Protein AF-A0A537J6W3-F1 (afdb_monomer)

Structure (mmCIF, N/CA/C/O backbone):
data_AF-A0A537J6W3-F1
#
_entry.id   AF-A0A537J6W3-F1
#
loop_
_atom_site.group_PDB
_atom_site.id
_atom_site.type_symbol
_atom_site.label_atom_id
_atom_site.label_alt_id
_atom_site.label_comp_id
_atom_site.label_asym_id
_atom_site.label_entity_id
_atom_site.label_seq_id
_atom_site.pdbx_PDB_ins_code
_atom_site.Cartn_x
_atom_site.Cartn_y
_atom_site.Cartn_z
_atom_site.occupancy
_atom_site.B_iso_or_equiv
_atom_site.auth_seq_id
_atom_site.auth_comp_id
_atom_site.auth_asym_id
_atom_site.auth_atom_id
_atom_site.pdbx_PDB_model_num
ATOM 1 N N . ASP A 1 1 ? 13.010 -3.505 5.911 1.00 65.06 1 ASP A N 1
ATOM 2 C CA . ASP A 1 1 ? 12.721 -4.935 6.140 1.00 65.06 1 ASP A CA 1
ATOM 3 C C . ASP A 1 1 ? 12.134 -5.655 4.922 1.00 65.06 1 ASP A C 1
ATOM 5 O O . ASP A 1 1 ? 12.571 -6.756 4.628 1.00 65.06 1 ASP A O 1
ATOM 9 N N . VAL A 1 2 ? 11.247 -5.018 4.146 1.00 77.19 2 VAL A N 1
ATOM 10 C CA . VAL A 1 2 ? 10.581 -5.589 2.946 1.00 77.19 2 VAL A CA 1
ATOM 11 C C . VAL A 1 2 ? 11.501 -6.385 2.008 1.00 77.19 2 VAL A C 1
ATOM 13 O O . VAL A 1 2 ? 11.225 -7.540 1.711 1.00 77.19 2 VAL A O 1
ATOM 16 N N . TYR A 1 3 ? 12.645 -5.823 1.600 1.00 70.88 3 TYR A N 1
ATOM 17 C CA . TYR A 1 3 ? 13.590 -6.529 0.719 1.00 70.88 3 TYR A CA 1
ATOM 18 C C . TYR A 1 3 ? 14.095 -7.855 1.308 1.00 70.88 3 TYR A C 1
ATOM 20 O O . TYR A 1 3 ? 14.338 -8.810 0.582 1.00 70.88 3 TYR A O 1
ATOM 28 N N . ARG A 1 4 ? 14.292 -7.922 2.630 1.00 74.62 4 ARG A N 1
ATOM 29 C CA . ARG A 1 4 ? 14.790 -9.127 3.303 1.00 74.62 4 ARG A CA 1
ATOM 30 C C . ARG A 1 4 ? 13.716 -10.211 3.347 1.00 74.62 4 ARG A C 1
ATOM 32 O O . ARG A 1 4 ? 14.052 -11.365 3.112 1.00 74.62 4 ARG A O 1
ATOM 39 N N . LEU A 1 5 ? 12.466 -9.828 3.613 1.00 77.06 5 LEU A N 1
ATOM 40 C CA . LEU A 1 5 ? 11.324 -10.743 3.664 1.00 77.06 5 LEU A CA 1
ATOM 41 C C . LEU A 1 5 ? 11.001 -11.328 2.279 1.00 77.06 5 LEU A C 1
ATOM 43 O O . LEU A 1 5 ? 10.749 -12.521 2.161 1.00 77.06 5 LEU A O 1
ATOM 47 N N . HIS A 1 6 ? 11.106 -10.508 1.230 1.00 82.75 6 HIS A N 1
ATOM 48 C CA . HIS A 1 6 ? 10.770 -10.883 -0.150 1.00 82.75 6 HIS A CA 1
ATOM 49 C C . HIS A 1 6 ? 11.991 -11.173 -1.030 1.00 82.75 6 HIS A C 1
ATOM 51 O O . HIS A 1 6 ? 11.895 -11.161 -2.256 1.00 82.75 6 HIS A O 1
ATOM 57 N N . ARG A 1 7 ? 13.160 -11.428 -0.431 1.00 81.50 7 ARG A N 1
ATOM 58 C CA . ARG A 1 7 ? 14.406 -11.611 -1.189 1.00 81.50 7 ARG A CA 1
ATOM 59 C C . ARG A 1 7 ? 14.291 -12.734 -2.222 1.00 81.50 7 ARG A C 1
ATOM 61 O O . ARG A 1 7 ? 14.742 -12.548 -3.341 1.00 81.50 7 ARG A O 1
ATOM 68 N N . GLY A 1 8 ? 13.669 -13.858 -1.858 1.00 83.75 8 GLY A N 1
ATOM 69 C CA . GLY A 1 8 ? 13.479 -14.991 -2.770 1.00 83.75 8 GLY A CA 1
ATOM 70 C C . GLY A 1 8 ? 12.701 -14.605 -4.030 1.00 83.75 8 GLY A C 1
ATOM 71 O O . GLY A 1 8 ? 13.186 -14.820 -5.132 1.00 83.75 8 GLY A O 1
ATOM 72 N N . GLU A 1 9 ? 11.555 -13.940 -3.862 1.00 86.12 9 GLU A N 1
ATOM 73 C CA . GLU A 1 9 ? 10.729 -13.443 -4.974 1.00 86.12 9 GLU A CA 1
ATOM 74 C C . GLU A 1 9 ? 11.482 -12.416 -5.836 1.00 86.12 9 GLU A C 1
ATOM 76 O O . GLU A 1 9 ? 11.414 -12.443 -7.062 1.00 86.12 9 GLU 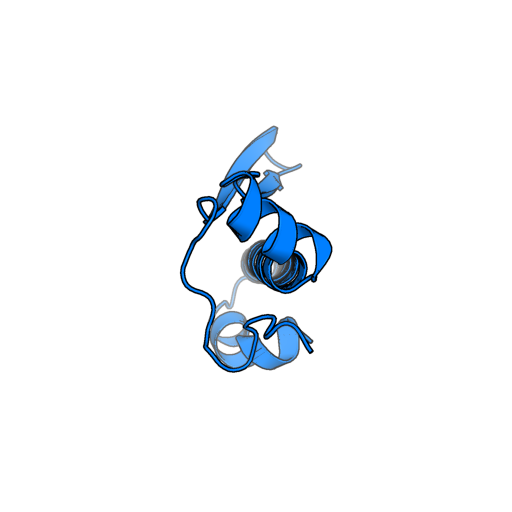A O 1
ATOM 81 N N . LEU A 1 10 ? 12.232 -11.508 -5.208 1.00 86.94 10 LEU A N 1
ATOM 82 C CA . LEU A 1 10 ? 12.967 -10.462 -5.919 1.00 86.94 10 LEU A CA 1
ATOM 83 C C . LEU A 1 10 ? 14.187 -11.004 -6.672 1.00 86.94 10 LEU A C 1
ATOM 85 O O . LEU A 1 10 ? 14.507 -10.493 -7.744 1.00 86.94 10 LEU A O 1
ATOM 89 N N . ASP A 1 11 ? 14.868 -12.016 -6.137 1.00 86.75 11 ASP A N 1
ATOM 90 C CA . ASP A 1 11 ? 16.056 -12.612 -6.753 1.00 86.75 11 ASP A CA 1
ATOM 91 C C . ASP A 1 11 ? 15.704 -13.485 -7.974 1.00 86.75 11 ASP A C 1
ATOM 93 O O . ASP A 1 11 ? 16.538 -13.660 -8.866 1.00 86.75 11 ASP A O 1
ATOM 97 N N . GLU A 1 12 ? 14.461 -13.969 -8.078 1.00 90.62 12 GLU A N 1
ATOM 98 C CA . GLU A 1 12 ? 13.945 -14.631 -9.285 1.00 90.62 12 GLU A CA 1
ATOM 99 C C . GLU A 1 12 ? 13.780 -13.655 -10.467 1.00 90.62 12 GLU A C 1
ATOM 101 O O . GLU A 1 12 ? 13.868 -14.055 -11.636 1.00 90.62 12 GLU A O 1
ATOM 106 N N . ILE A 1 13 ? 13.619 -12.355 -10.189 1.00 90.62 13 ILE A N 1
ATOM 107 C CA . ILE A 1 13 ? 13.491 -11.310 -11.208 1.00 90.62 13 ILE A CA 1
ATOM 108 C C . ILE A 1 13 ? 14.884 -10.876 -11.679 1.00 90.62 13 ILE A C 1
ATOM 110 O O . ILE A 1 13 ? 15.562 -10.048 -11.069 1.00 90.62 13 ILE A O 1
ATOM 114 N N . LYS A 1 14 ? 15.304 -11.421 -12.826 1.00 89.25 14 LYS A N 1
ATOM 115 C CA . LYS A 1 14 ? 16.616 -11.132 -13.438 1.00 89.25 14 LYS A CA 1
ATOM 116 C C . LYS A 1 14 ? 16.738 -9.709 -13.989 1.00 89.25 14 LYS A C 1
ATOM 118 O O . LYS A 1 14 ? 17.846 -9.183 -14.071 1.00 89.25 14 LYS A O 1
ATOM 123 N N . ASP A 1 15 ? 15.621 -9.106 -14.392 1.00 92.81 15 ASP A N 1
ATOM 124 C CA . ASP A 1 15 ? 15.599 -7.747 -14.930 1.00 92.81 15 ASP A CA 1
ATOM 125 C C . ASP A 1 15 ? 15.596 -6.713 -13.797 1.00 92.81 15 ASP A C 1
ATOM 127 O O . ASP A 1 15 ? 14.658 -6.623 -13.004 1.00 92.81 15 ASP A O 1
ATOM 131 N N . HIS A 1 16 ? 16.660 -5.916 -13.710 1.00 87.75 16 HIS A N 1
ATOM 132 C CA . HIS A 1 16 ? 16.866 -5.011 -12.584 1.00 87.75 16 HIS A CA 1
ATOM 133 C C . HIS A 1 16 ? 15.775 -3.926 -12.468 1.00 87.75 16 HIS A C 1
ATOM 135 O O . HIS A 1 16 ? 15.264 -3.737 -11.363 1.00 87.75 16 HIS A O 1
ATOM 141 N N . PRO A 1 17 ? 15.378 -3.221 -13.548 1.00 88.69 17 PRO A N 1
ATOM 142 C CA . PRO A 1 17 ? 14.213 -2.341 -13.539 1.00 88.69 17 PRO A CA 1
ATOM 143 C C . PRO A 1 17 ? 12.941 -2.996 -12.994 1.00 88.69 17 PRO A C 1
ATOM 145 O O . PRO A 1 17 ? 12.311 -2.424 -12.110 1.00 88.69 17 PRO A O 1
ATOM 148 N N . GLN A 1 18 ? 12.588 -4.198 -13.461 1.00 89.12 18 GLN A N 1
ATOM 149 C CA . GLN A 1 18 ? 11.397 -4.908 -12.978 1.00 89.12 18 GLN A CA 1
ATOM 150 C C . GLN A 1 18 ? 11.506 -5.289 -11.504 1.00 89.12 18 GLN A C 1
ATOM 152 O O . GLN A 1 18 ? 10.531 -5.173 -10.766 1.00 89.12 18 GLN A O 1
ATOM 157 N N . ARG A 1 19 ? 12.693 -5.694 -11.048 1.00 91.88 19 ARG A N 1
ATOM 158 C CA . ARG A 1 19 ? 12.934 -6.008 -9.637 1.00 91.88 19 ARG A CA 1
ATOM 159 C C . ARG A 1 19 ? 12.764 -4.777 -8.746 1.00 91.88 19 ARG A C 1
ATOM 161 O O . ARG A 1 19 ? 12.184 -4.877 -7.669 1.00 91.88 19 ARG A O 1
ATOM 168 N N . SER A 1 20 ? 13.248 -3.616 -9.189 1.00 89.56 20 SER A N 1
ATOM 169 C CA . SER A 1 20 ? 13.041 -2.348 -8.483 1.00 89.56 20 SER A CA 1
ATOM 170 C C . SER A 1 20 ? 11.567 -1.951 -8.450 1.00 89.56 20 SER A C 1
ATOM 172 O O . SER A 1 20 ? 11.071 -1.607 -7.380 1.00 89.56 20 SER A O 1
ATOM 174 N N . ASP A 1 21 ? 10.864 -2.053 -9.580 1.00 91.06 21 ASP A N 1
ATOM 175 C CA . ASP A 1 21 ? 9.431 -1.754 -9.657 1.00 91.06 21 ASP A CA 1
ATOM 176 C C . ASP A 1 21 ? 8.648 -2.683 -8.702 1.00 91.06 21 ASP A C 1
ATOM 178 O O . ASP A 1 21 ? 7.854 -2.210 -7.890 1.00 91.06 21 ASP A O 1
ATOM 182 N N . ARG A 1 22 ? 8.963 -3.987 -8.681 1.00 91.44 22 ARG A N 1
ATOM 183 C CA . ARG A 1 22 ? 8.341 -4.960 -7.769 1.00 91.44 22 ARG A CA 1
ATOM 184 C C . ARG A 1 22 ? 8.625 -4.674 -6.296 1.00 91.44 22 ARG A C 1
ATOM 186 O O . ARG A 1 22 ? 7.725 -4.776 -5.467 1.00 91.44 22 ARG A O 1
ATOM 193 N N . LEU A 1 23 ? 9.855 -4.287 -5.957 1.00 92.69 23 LEU A N 1
ATOM 194 C CA . LEU A 1 23 ? 10.208 -3.907 -4.589 1.00 92.69 23 LEU A CA 1
ATOM 195 C C . LEU A 1 23 ? 9.376 -2.712 -4.101 1.00 92.69 23 LEU A C 1
ATOM 197 O O . LEU A 1 23 ? 8.982 -2.6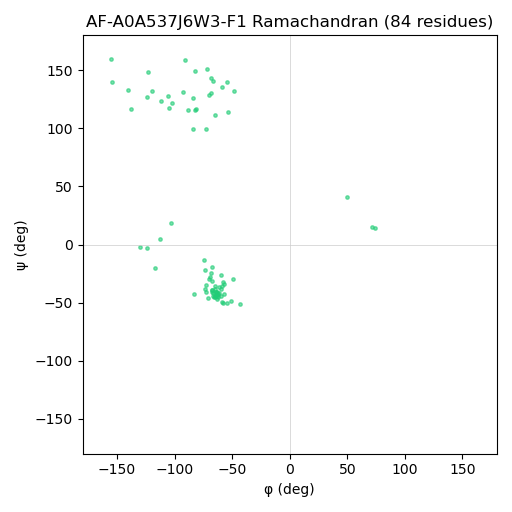90 -2.937 1.00 92.69 23 LEU A O 1
ATOM 201 N N . VAL A 1 24 ? 9.101 -1.738 -4.973 1.00 92.44 24 VAL A N 1
ATOM 202 C CA . VAL A 1 24 ? 8.242 -0.592 -4.641 1.00 92.44 24 VAL A CA 1
ATOM 203 C C . VAL A 1 24 ? 6.810 -1.051 -4.369 1.00 92.44 24 VAL A C 1
ATOM 205 O O . VAL A 1 24 ? 6.233 -0.642 -3.365 1.00 92.44 24 VAL A O 1
ATOM 208 N N . GLU A 1 25 ? 6.255 -1.939 -5.198 1.00 92.94 25 GLU A N 1
ATOM 209 C CA . GLU A 1 25 ? 4.909 -2.491 -4.978 1.00 92.94 25 GLU A CA 1
ATOM 210 C C . GLU A 1 25 ? 4.796 -3.204 -3.625 1.00 92.94 25 GLU A C 1
ATOM 212 O O . GLU A 1 25 ? 3.896 -2.901 -2.841 1.00 92.94 25 GLU A O 1
ATOM 217 N N . LEU A 1 26 ? 5.747 -4.092 -3.323 1.00 92.44 26 LEU A N 1
ATOM 218 C CA . LEU A 1 26 ? 5.808 -4.812 -2.048 1.00 92.44 26 LEU A CA 1
ATOM 219 C C . LEU A 1 26 ? 5.966 -3.851 -0.866 1.00 92.44 26 LEU A C 1
ATOM 221 O O . LEU A 1 26 ? 5.397 -4.054 0.203 1.00 92.44 26 LEU A O 1
ATOM 225 N N . ASN A 1 27 ? 6.728 -2.774 -1.051 1.00 92.25 27 ASN A N 1
ATOM 226 C CA . ASN A 1 27 ? 6.913 -1.782 -0.008 1.00 92.25 27 ASN A CA 1
ATOM 227 C C . ASN A 1 27 ? 5.629 -1.004 0.294 1.00 92.25 27 ASN A C 1
ATOM 229 O O . ASN A 1 27 ? 5.354 -0.748 1.464 1.00 92.25 27 ASN A O 1
ATOM 233 N N . VAL A 1 28 ? 4.838 -0.665 -0.725 1.00 94.56 28 VAL A N 1
ATOM 234 C CA . VAL A 1 28 ? 3.532 -0.021 -0.533 1.00 94.56 28 VAL A CA 1
ATOM 235 C C . VAL A 1 28 ? 2.551 -0.975 0.146 1.00 94.56 28 VAL A C 1
ATOM 237 O O . VAL A 1 28 ? 1.894 -0.569 1.101 1.00 94.56 28 VAL A O 1
ATOM 240 N N . GLN A 1 29 ? 2.494 -2.242 -0.275 1.00 92.00 29 GLN A N 1
ATOM 241 C CA . GLN A 1 29 ? 1.664 -3.267 0.373 1.00 92.00 29 GLN A CA 1
ATOM 242 C C . GLN A 1 29 ? 1.971 -3.381 1.873 1.00 92.00 29 GLN A C 1
ATOM 244 O O . GLN A 1 29 ? 1.073 -3.264 2.706 1.00 92.00 29 GLN A O 1
ATOM 249 N N . GLU A 1 30 ? 3.251 -3.517 2.224 1.00 91.69 30 GLU A N 1
ATOM 250 C CA . GLU A 1 30 ? 3.679 -3.647 3.618 1.00 91.69 30 GLU A CA 1
ATOM 251 C C . GLU A 1 30 ? 3.389 -2.376 4.435 1.00 91.69 30 GLU A C 1
ATOM 253 O O . GLU A 1 30 ? 3.025 -2.450 5.607 1.00 91.69 30 GLU A O 1
ATOM 258 N N . GLN A 1 31 ? 3.519 -1.189 3.837 1.00 91.62 31 GLN A N 1
ATOM 259 C CA . GLN A 1 31 ? 3.176 0.063 4.516 1.00 91.62 31 GLN A CA 1
ATOM 260 C C . GLN A 1 31 ? 1.678 0.176 4.798 1.00 91.62 31 GLN A C 1
ATOM 262 O O . GLN A 1 31 ? 1.306 0.568 5.903 1.00 91.62 31 GLN A O 1
ATOM 267 N N . VAL A 1 32 ? 0.821 -0.206 3.846 1.00 93.38 32 VAL A N 1
ATOM 268 C CA . VAL A 1 32 ? -0.630 -0.216 4.070 1.00 93.38 32 VAL A CA 1
ATOM 269 C C . VAL A 1 32 ? -1.002 -1.223 5.157 1.00 93.38 32 VAL A C 1
ATOM 271 O O . VAL A 1 32 ? -1.791 -0.905 6.044 1.00 93.38 32 VAL A O 1
ATOM 274 N N . PHE A 1 33 ? -0.379 -2.402 5.157 1.00 90.62 33 PHE A N 1
ATOM 275 C CA . PHE A 1 33 ? -0.596 -3.393 6.206 1.00 90.62 33 PHE A CA 1
ATOM 276 C C . PHE A 1 33 ? -0.154 -2.886 7.584 1.00 90.62 33 PHE A C 1
ATOM 278 O O . PHE A 1 33 ? -0.867 -3.050 8.569 1.00 90.62 33 PHE A O 1
ATOM 285 N N . ASN A 1 34 ? 0.993 -2.212 7.676 1.00 90.75 34 ASN A N 1
ATOM 286 C CA . ASN A 1 34 ? 1.443 -1.629 8.939 1.00 90.75 34 ASN A CA 1
ATOM 287 C C . ASN A 1 34 ? 0.557 -0.468 9.406 1.00 90.75 34 ASN A C 1
ATOM 289 O O . ASN A 1 34 ? 0.364 -0.316 10.610 1.00 90.75 34 ASN A O 1
ATOM 293 N N . LEU A 1 35 ? -0.034 0.298 8.484 1.00 91.69 35 LEU A N 1
ATOM 294 C CA . LEU A 1 35 ? -1.038 1.307 8.816 1.00 91.69 35 LEU A CA 1
ATOM 295 C C . LEU A 1 35 ? -2.303 0.664 9.406 1.00 91.69 35 LEU A C 1
ATOM 297 O O . LEU A 1 35 ? -2.790 1.130 10.435 1.00 91.69 35 LEU A O 1
ATOM 301 N N . ALA A 1 36 ? -2.774 -0.443 8.824 1.00 91.44 36 ALA A N 1
ATOM 302 C CA . ALA A 1 36 ? -3.922 -1.201 9.329 1.00 91.44 36 ALA A CA 1
ATOM 303 C C . ALA A 1 36 ? -3.735 -1.692 10.774 1.00 91.44 36 ALA A C 1
ATOM 305 O O . ALA A 1 36 ? -4.688 -1.736 11.541 1.00 91.44 36 ALA A O 1
ATOM 306 N N . LYS A 1 37 ? -2.496 -2.008 11.173 1.00 89.00 37 LYS A N 1
ATOM 307 C CA . LYS A 1 37 ? -2.167 -2.445 12.541 1.00 89.00 37 LYS A CA 1
ATOM 308 C C . LYS A 1 37 ? -2.173 -1.317 13.570 1.00 89.00 37 LYS A C 1
ATOM 310 O O . LYS A 1 37 ? -2.104 -1.597 14.764 1.00 89.00 37 LYS A O 1
ATOM 315 N N . THR A 1 38 ? -2.203 -0.054 13.156 1.00 91.56 38 THR A N 1
ATOM 316 C CA . THR A 1 38 ? -2.189 1.060 14.112 1.00 91.56 38 THR A CA 1
ATOM 317 C C . THR A 1 38 ? -3.490 1.107 14.908 1.00 91.56 38 THR A C 1
ATOM 319 O O . THR A 1 38 ? -4.564 0.867 14.359 1.00 91.56 38 THR A O 1
ATOM 322 N N . SER A 1 39 ? -3.409 1.462 16.193 1.00 89.94 39 SER A N 1
ATOM 323 C CA . SER A 1 39 ? -4.593 1.563 17.055 1.00 89.94 39 SER A CA 1
ATOM 324 C C . SER A 1 39 ? -5.633 2.537 16.503 1.00 89.94 39 SER A C 1
ATOM 326 O O . SER A 1 39 ? -6.815 2.262 16.606 1.00 89.94 39 SER A O 1
ATOM 328 N N . ILE A 1 40 ? -5.203 3.621 15.847 1.00 91.25 40 ILE A N 1
ATOM 329 C CA . ILE A 1 40 ? -6.093 4.622 15.240 1.00 91.25 40 ILE A CA 1
ATOM 330 C C . ILE A 1 40 ? -6.968 4.003 14.139 1.00 91.25 40 ILE A C 1
ATOM 332 O O . ILE A 1 40 ? -8.165 4.274 14.076 1.00 91.25 40 ILE A O 1
ATOM 336 N N . ILE A 1 41 ? -6.387 3.184 13.255 1.00 92.75 41 ILE A N 1
ATOM 337 C CA . ILE A 1 41 ? -7.166 2.521 12.201 1.00 92.75 41 ILE A CA 1
ATOM 338 C C . ILE A 1 41 ? -8.063 1.447 12.807 1.00 92.75 41 ILE A C 1
ATOM 340 O O . ILE A 1 41 ? -9.250 1.408 12.492 1.00 92.75 41 ILE A O 1
ATOM 344 N N . GLN A 1 42 ? -7.524 0.622 13.707 1.00 90.12 42 GLN A N 1
ATOM 345 C CA . GLN A 1 42 ? -8.294 -0.456 14.324 1.00 90.12 42 GLN A CA 1
ATOM 346 C C . GLN A 1 42 ? -9.479 0.067 15.147 1.00 90.12 42 GLN A C 1
ATOM 348 O O . GLN A 1 42 ? -10.578 -0.461 15.001 1.00 90.12 42 GLN A O 1
ATOM 353 N N . SER A 1 43 ? -9.301 1.137 15.930 1.00 90.38 43 SER A N 1
ATOM 354 C CA . SER A 1 43 ? -10.388 1.756 16.698 1.00 90.38 43 SER A CA 1
ATOM 355 C C . SER A 1 43 ? -11.473 2.313 15.776 1.00 90.38 43 SER A C 1
ATOM 357 O O . SER A 1 43 ? -12.657 2.061 15.968 1.00 90.38 43 SER A O 1
ATOM 359 N N . THR A 1 44 ? -11.081 3.004 14.702 1.00 90.06 44 THR A N 1
ATOM 360 C CA . THR A 1 44 ? -12.047 3.594 13.760 1.00 90.06 44 THR A CA 1
ATOM 361 C C . THR A 1 44 ? -12.777 2.518 12.942 1.00 90.06 44 THR A C 1
ATOM 363 O O . THR A 1 44 ? -13.942 2.689 12.585 1.00 90.06 44 THR A O 1
ATOM 366 N N . TRP A 1 45 ? -12.146 1.370 12.681 1.00 92.31 45 TRP A N 1
ATOM 367 C CA . TRP A 1 45 ? -12.830 0.218 12.088 1.00 92.31 45 TRP A CA 1
ATOM 368 C C . TRP A 1 45 ? -13.865 -0.403 13.016 1.00 92.31 45 TRP A C 1
ATOM 370 O O . TRP A 1 45 ? -14.941 -0.749 12.534 1.00 92.31 45 TRP A O 1
ATOM 380 N N . GLN A 1 46 ? -1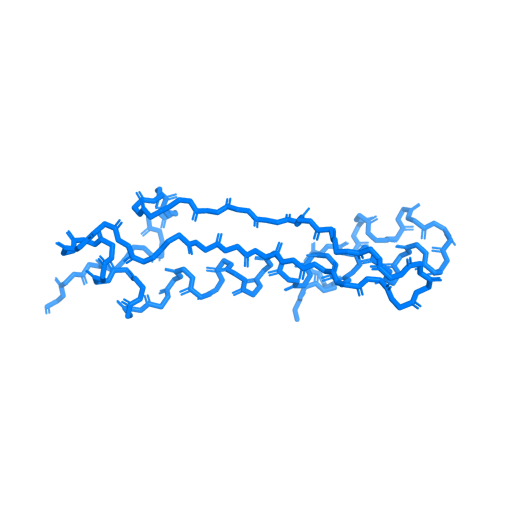3.567 -0.516 14.311 1.00 87.38 46 GLN A N 1
ATOM 381 C CA . GLN A 1 46 ? -14.518 -1.028 15.299 1.00 87.38 46 GLN A CA 1
ATOM 382 C C . GLN A 1 46 ? -15.720 -0.086 15.467 1.00 87.38 46 GLN A C 1
ATOM 384 O O . GLN A 1 46 ? -16.863 -0.545 15.440 1.00 87.38 46 GLN A O 1
ATOM 389 N N . ASP A 1 47 ? -15.472 1.222 15.568 1.00 88.81 47 ASP A N 1
ATOM 390 C CA . ASP A 1 47 ? -16.514 2.210 15.867 1.00 88.81 47 ASP A CA 1
ATOM 391 C C . ASP A 1 47 ? -17.308 2.650 14.630 1.00 88.81 47 ASP A C 1
ATOM 393 O O . ASP A 1 47 ? -18.531 2.792 14.668 1.00 88.81 47 ASP A O 1
ATOM 397 N N . GLU A 1 48 ? -16.620 2.889 13.513 1.00 90.19 48 GLU A N 1
ATOM 398 C CA . GLU A 1 48 ? -17.178 3.608 12.365 1.00 90.19 48 GLU A CA 1
ATOM 399 C C . GLU A 1 48 ? -17.114 2.819 11.050 1.00 90.19 48 GLU A C 1
ATOM 401 O O . GLU A 1 48 ? -17.600 3.313 10.031 1.00 90.19 48 GLU A O 1
ATOM 406 N N . HIS A 1 49 ? -16.529 1.612 11.046 1.00 88.94 49 HIS A N 1
ATOM 407 C CA . HIS A 1 49 ? -16.332 0.790 9.842 1.00 88.94 49 HIS A CA 1
ATOM 408 C C . HIS A 1 49 ? -15.685 1.581 8.687 1.00 88.94 49 HIS A C 1
ATOM 410 O O . HIS A 1 49 ? -16.075 1.460 7.526 1.00 88.94 49 HIS A O 1
ATOM 416 N N . ARG A 1 50 ? -14.695 2.427 9.006 1.00 90.44 50 ARG A N 1
ATOM 417 C CA . ARG A 1 50 ? -13.920 3.235 8.045 1.00 90.44 50 ARG A CA 1
ATOM 418 C C . ARG A 1 50 ? -12.542 3.585 8.627 1.00 90.44 50 ARG A C 1
ATOM 420 O O . ARG A 1 50 ? -12.403 3.563 9.845 1.00 90.44 50 ARG A O 1
ATOM 427 N N . PRO A 1 51 ? -11.525 3.939 7.824 1.00 92.69 51 PRO A N 1
ATOM 428 C CA . PRO A 1 51 ? -11.519 4.067 6.365 1.00 92.69 51 PRO A C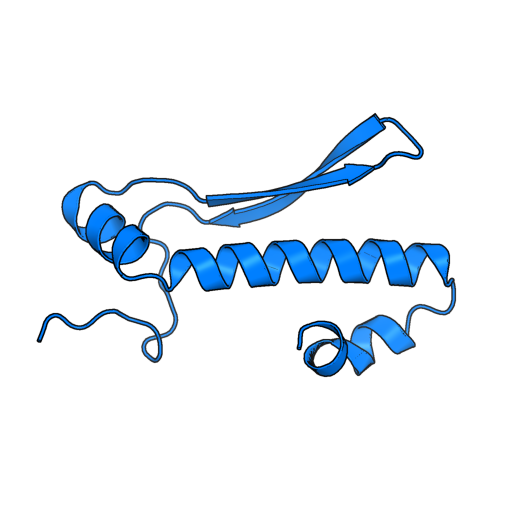A 1
ATOM 429 C C . PRO A 1 51 ? -11.108 2.779 5.641 1.00 92.69 51 PRO A C 1
ATOM 431 O O . PRO A 1 51 ? -10.387 1.954 6.196 1.00 92.69 51 PRO A O 1
ATOM 434 N N . ASP A 1 52 ? -11.48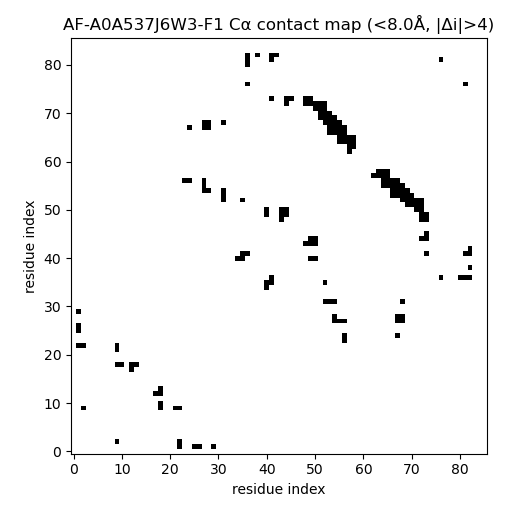9 2.655 4.372 1.00 94.38 52 ASP A N 1
ATOM 435 C CA . ASP A 1 52 ? -10.834 1.710 3.465 1.00 94.38 52 ASP A CA 1
ATOM 436 C C . ASP A 1 52 ? -9.391 2.156 3.211 1.00 94.38 52 ASP A C 1
ATOM 438 O O . ASP A 1 52 ? -9.096 3.348 3.068 1.00 94.38 52 ASP A O 1
ATOM 442 N N . LEU A 1 53 ? -8.477 1.193 3.145 1.00 94.19 53 LEU A N 1
ATOM 443 C CA . LEU A 1 53 ? -7.074 1.445 2.868 1.00 94.19 53 LEU A CA 1
ATOM 444 C C . LEU A 1 53 ? -6.729 1.024 1.444 1.00 94.19 53 LEU A C 1
ATOM 446 O O . LEU A 1 53 ? -6.940 -0.119 1.039 1.00 94.19 53 LEU A O 1
ATOM 450 N N . HIS A 1 54 ? -6.121 1.947 0.704 1.00 95.00 54 HIS A N 1
ATOM 451 C CA . HIS A 1 54 ? -5.700 1.732 -0.674 1.00 95.00 54 HIS A CA 1
ATOM 452 C C . HIS A 1 54 ? -4.206 2.024 -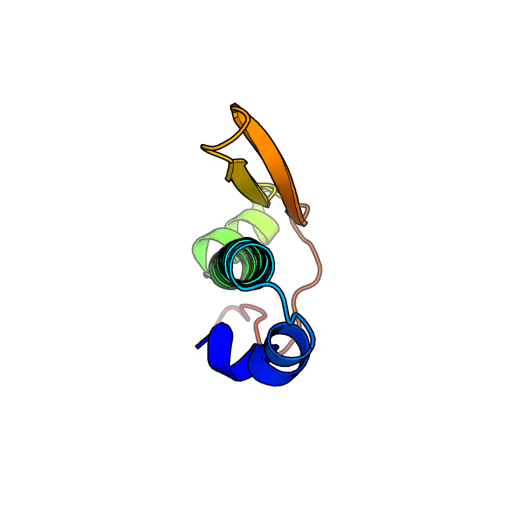0.819 1.00 95.00 54 HIS A C 1
ATOM 454 O O . HIS A 1 54 ? -3.721 3.096 -0.460 1.00 95.00 54 HIS A O 1
ATOM 460 N N . GLY A 1 55 ? -3.472 1.059 -1.364 1.00 95.69 55 GLY A N 1
ATOM 461 C CA . GLY A 1 55 ? -2.070 1.183 -1.733 1.00 95.69 55 GLY A CA 1
ATOM 462 C C . GLY A 1 55 ? -1.936 1.312 -3.238 1.00 95.69 55 GLY A C 1
ATOM 463 O O . GLY A 1 55 ? -2.282 0.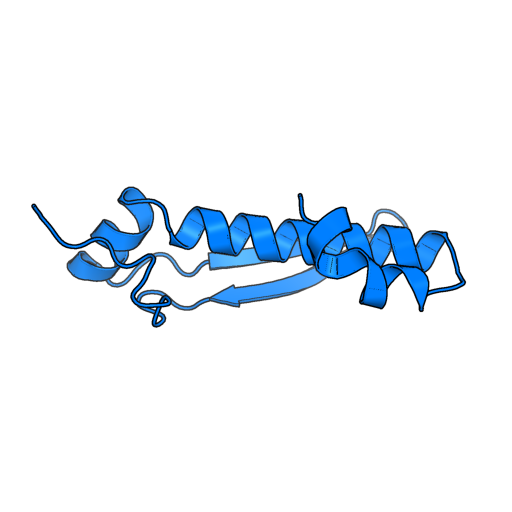383 -3.972 1.00 95.69 55 GLY A O 1
ATOM 464 N N . TRP A 1 56 ? -1.405 2.441 -3.703 1.00 96.06 56 TRP A N 1
ATOM 465 C CA . TRP A 1 56 ? -1.197 2.726 -5.121 1.00 96.06 56 TRP A CA 1
ATOM 466 C C . TRP A 1 56 ? 0.269 3.040 -5.414 1.00 96.06 56 TRP A C 1
ATOM 468 O O . TRP A 1 56 ? 0.973 3.627 -4.594 1.00 96.06 56 TRP A O 1
ATOM 478 N N . VAL A 1 57 ? 0.715 2.685 -6.616 1.00 94.69 57 VAL A N 1
ATOM 479 C CA . VAL A 1 57 ? 2.039 3.033 -7.139 1.00 94.69 57 VAL A CA 1
ATOM 480 C C . VAL A 1 57 ? 1.868 3.866 -8.398 1.00 94.69 57 VAL A C 1
ATOM 482 O O . VAL A 1 57 ? 1.117 3.501 -9.299 1.00 94.69 57 VAL A O 1
ATOM 485 N N . TYR A 1 58 ? 2.587 4.981 -8.476 1.00 93.56 58 TYR A N 1
ATOM 486 C CA . TYR A 1 58 ? 2.611 5.835 -9.655 1.00 93.56 58 TYR A CA 1
ATOM 487 C C . TYR A 1 58 ? 3.887 5.602 -10.460 1.00 93.56 58 TYR A C 1
ATOM 489 O O . TYR A 1 58 ? 4.997 5.774 -9.954 1.00 93.56 58 TYR A O 1
ATOM 497 N N . SER A 1 59 ? 3.737 5.224 -11.727 1.00 92.31 59 SER A N 1
ATOM 498 C CA . SER A 1 59 ? 4.869 5.012 -12.624 1.00 92.31 59 SER A CA 1
ATOM 499 C C . SER A 1 59 ? 5.252 6.307 -13.336 1.00 92.31 59 SER A C 1
ATOM 501 O O . SE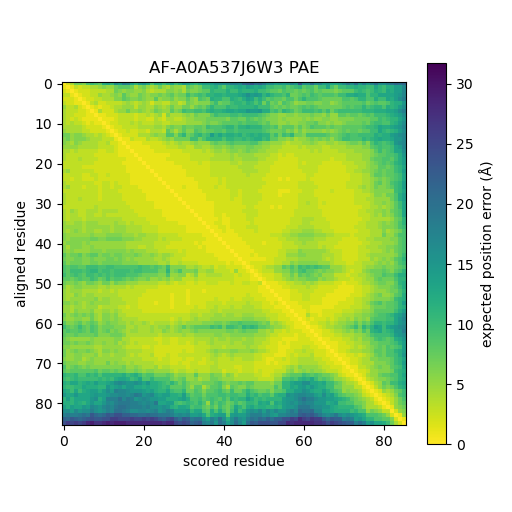R A 1 59 ? 4.524 6.812 -14.189 1.00 92.31 59 SER A O 1
ATOM 503 N N . LEU A 1 60 ? 6.458 6.808 -13.059 1.00 89.81 60 LEU A N 1
ATOM 504 C CA . LEU A 1 60 ? 7.015 7.986 -13.738 1.00 89.81 60 LEU A CA 1
ATOM 505 C C . LEU A 1 60 ? 7.320 7.741 -15.225 1.00 89.81 60 LEU A C 1
ATOM 507 O O . LEU A 1 60 ? 7.454 8.693 -15.986 1.00 89.81 60 LEU A O 1
ATOM 511 N N . LYS A 1 61 ? 7.437 6.474 -15.648 1.00 89.88 61 LYS A N 1
ATOM 512 C CA . LYS A 1 61 ? 7.783 6.101 -17.030 1.00 89.88 61 LYS A CA 1
ATOM 513 C C . LYS A 1 61 ? 6.617 6.320 -17.994 1.00 89.88 61 LYS A C 1
ATOM 515 O O . LYS A 1 61 ? 6.832 6.689 -19.142 1.00 89.88 61 LYS A O 1
ATOM 520 N N . ASN A 1 62 ? 5.397 6.034 -17.542 1.00 90.44 62 ASN A N 1
ATOM 521 C CA . ASN A 1 62 ? 4.195 6.030 -18.382 1.00 90.44 62 ASN A CA 1
ATOM 522 C C . ASN A 1 62 ? 3.029 6.845 -17.794 1.00 90.44 62 ASN A C 1
ATOM 524 O O . ASN A 1 62 ? 1.992 6.946 -18.440 1.00 90.44 62 ASN A O 1
ATOM 528 N N . GLY A 1 63 ? 3.186 7.426 -16.600 1.00 92.75 63 GLY A N 1
ATOM 529 C CA . GLY A 1 63 ? 2.169 8.253 -15.948 1.00 92.75 63 GLY A CA 1
ATOM 530 C C . GLY A 1 63 ? 0.957 7.474 -15.433 1.00 92.75 63 GLY A C 1
ATOM 531 O O . GLY A 1 63 ? -0.076 8.076 -15.153 1.00 92.75 63 GLY A O 1
ATOM 532 N N . ILE A 1 64 ? 1.046 6.145 -15.328 1.00 93.12 64 ILE A N 1
ATOM 533 C CA . ILE A 1 64 ? -0.074 5.302 -14.898 1.00 93.12 64 ILE A CA 1
ATOM 534 C C . ILE A 1 64 ? -0.003 5.076 -13.386 1.00 93.12 64 ILE A C 1
ATOM 536 O O . ILE A 1 64 ? 1.039 4.693 -12.847 1.00 93.12 64 ILE A O 1
ATOM 540 N N . ILE A 1 65 ? -1.137 5.288 -12.713 1.00 94.19 65 ILE A N 1
ATOM 541 C CA . ILE A 1 65 ? -1.364 4.845 -11.335 1.00 94.19 65 ILE A CA 1
ATOM 542 C C . ILE A 1 65 ? -1.824 3.389 -11.382 1.00 94.19 65 ILE A C 1
ATOM 544 O O . ILE A 1 65 ? -2.788 3.057 -12.071 1.00 94.19 65 ILE A O 1
ATOM 548 N N . LYS A 1 66 ? -1.136 2.524 -10.643 1.00 93.12 66 LYS A N 1
ATOM 549 C CA . LYS A 1 66 ? -1.465 1.110 -10.497 1.00 93.12 66 LYS A CA 1
ATOM 550 C C . LYS A 1 66 ? -1.940 0.841 -9.067 1.00 93.12 66 LYS A C 1
ATOM 552 O O . LYS A 1 66 ? -1.173 1.107 -8.135 1.00 93.12 66 LYS A O 1
ATOM 557 N N . PRO A 1 67 ? -3.150 0.291 -8.866 1.00 94.12 67 PRO A N 1
ATOM 558 C CA . PRO A 1 67 ? -3.536 -0.225 -7.565 1.00 94.12 67 PRO A CA 1
ATOM 559 C C . PRO A 1 67 ? -2.734 -1.492 -7.261 1.00 94.12 67 PRO A C 1
ATOM 561 O O . PRO A 1 67 ? -2.634 -2.392 -8.096 1.00 94.12 67 PRO A O 1
ATOM 564 N N . VAL A 1 68 ? -2.110 -1.537 -6.084 1.00 93.69 68 VAL A N 1
ATOM 565 C CA . VAL A 1 68 ? -1.284 -2.673 -5.641 1.00 93.69 68 VAL A CA 1
ATOM 566 C C . VAL A 1 68 ? -1.844 -3.353 -4.400 1.00 93.69 68 VAL A C 1
ATOM 568 O O . VAL A 1 68 ? -1.504 -4.506 -4.138 1.00 93.69 68 VAL A O 1
ATOM 571 N N . PHE A 1 69 ? -2.689 -2.661 -3.638 1.00 93.12 69 PHE A N 1
ATOM 572 C CA . PHE A 1 69 ? -3.302 -3.198 -2.435 1.00 93.12 69 PHE A CA 1
ATOM 573 C C . PHE A 1 69 ? -4.617 -2.497 -2.131 1.00 93.12 69 PHE A C 1
ATOM 575 O O . PHE A 1 69 ? -4.701 -1.275 -2.245 1.00 93.12 69 PHE A O 1
ATOM 582 N N . GLU A 1 70 ? -5.613 -3.255 -1.698 1.00 92.25 70 GLU A N 1
ATOM 583 C CA . GLU A 1 70 ? -6.887 -2.727 -1.227 1.00 92.25 70 GLU A CA 1
ATOM 584 C C . GLU A 1 70 ? -7.320 -3.542 -0.015 1.00 92.25 70 GLU A C 1
ATOM 586 O O . GLU A 1 70 ? -7.248 -4.771 -0.020 1.00 92.25 70 GLU A O 1
ATOM 591 N N . MET A 1 71 ? -7.738 -2.850 1.034 1.00 91.94 71 MET A N 1
ATOM 592 C CA . MET A 1 71 ? -8.193 -3.451 2.275 1.00 91.94 71 MET A CA 1
ATOM 593 C C . MET A 1 71 ? -9.420 -2.688 2.739 1.00 91.94 71 MET A C 1
ATOM 595 O O . MET A 1 71 ? -9.360 -1.488 2.997 1.00 91.94 71 MET A O 1
ATOM 599 N N . GLN A 1 72 ? -10.539 -3.397 2.791 1.00 91.31 72 GLN A N 1
ATOM 600 C CA . GLN A 1 72 ? -11.804 -2.839 3.243 1.00 91.31 72 GLN A CA 1
ATOM 601 C C . GLN A 1 72 ? -11.770 -2.608 4.749 1.00 91.31 72 GLN A C 1
ATOM 603 O O . GLN A 1 72 ? -11.084 -3.322 5.488 1.00 91.31 72 GLN A O 1
ATOM 608 N N . ALA A 1 73 ? -12.524 -1.618 5.202 1.00 89.38 73 ALA A N 1
ATOM 609 C CA . ALA A 1 73 ? -12.659 -1.351 6.615 1.00 89.38 73 ALA A CA 1
ATOM 610 C C . ALA A 1 73 ? -13.222 -2.565 7.367 1.00 89.38 73 ALA A C 1
ATOM 612 O O . ALA A 1 73 ? -14.154 -3.227 6.912 1.00 89.38 73 ALA A O 1
ATOM 613 N N . GLY A 1 74 ? -12.624 -2.869 8.520 1.00 81.06 74 GLY A N 1
ATOM 614 C CA . GLY A 1 74 ? -12.977 -4.052 9.306 1.00 81.06 74 GLY A CA 1
ATOM 615 C C . GLY A 1 74 ? -12.475 -5.381 8.727 1.00 81.06 74 GLY A C 1
ATOM 616 O O . GLY A 1 74 ? -12.933 -6.434 9.165 1.00 81.06 74 GLY A O 1
ATOM 617 N N . ALA A 1 75 ? -11.545 -5.365 7.762 1.00 82.69 75 ALA A N 1
ATOM 618 C CA . ALA A 1 75 ? -10.878 -6.582 7.304 1.00 82.69 75 ALA A CA 1
ATOM 619 C C . ALA A 1 75 ? -10.233 -7.340 8.479 1.00 82.69 75 ALA A C 1
ATOM 621 O O . ALA A 1 75 ? -9.631 -6.738 9.371 1.00 82.69 75 ALA A O 1
ATOM 622 N N . GLU A 1 76 ? -10.335 -8.673 8.471 1.00 72.88 76 GLU A N 1
ATOM 623 C CA . GLU A 1 76 ? -9.725 -9.496 9.514 1.00 72.88 76 GLU A CA 1
ATOM 624 C C . GLU A 1 76 ? -8.198 -9.381 9.467 1.00 72.88 76 GLU A C 1
ATOM 626 O O . GLU A 1 76 ? -7.538 -9.851 8.539 1.00 72.88 76 GLU A O 1
ATOM 631 N N . LEU A 1 77 ? -7.635 -8.757 10.500 1.00 75.81 77 LEU A N 1
ATOM 632 C CA . LEU A 1 77 ? -6.206 -8.804 10.772 1.00 75.81 77 LEU A CA 1
ATOM 633 C C . LEU A 1 77 ? -5.868 -10.099 11.516 1.00 75.81 77 LEU A C 1
ATOM 635 O O . LEU A 1 77 ? -6.679 -10.614 12.294 1.00 75.81 77 LEU A O 1
ATOM 639 N N . ASP A 1 78 ? -4.651 -10.601 11.288 1.00 73.50 78 ASP A N 1
ATOM 640 C CA . ASP A 1 78 ? -4.090 -11.714 12.056 1.00 73.50 78 ASP A CA 1
ATOM 641 C C . ASP A 1 78 ? -4.287 -11.441 13.562 1.00 73.50 78 ASP A C 1
ATOM 643 O O . ASP A 1 78 ? -3.998 -10.322 14.005 1.00 73.50 78 ASP A O 1
ATOM 647 N N . PRO A 1 79 ? -4.780 -12.418 14.350 1.00 67.50 79 PRO A N 1
ATOM 648 C CA . PRO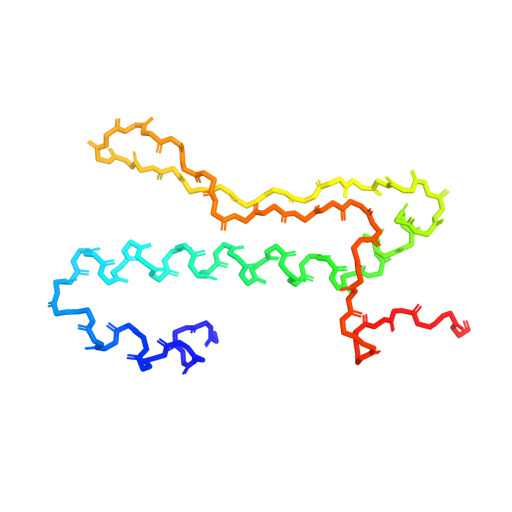 A 1 79 ? -4.986 -12.266 15.788 1.00 67.50 79 PRO A CA 1
ATOM 649 C C . PRO A 1 79 ? -3.780 -11.693 16.539 1.00 67.50 79 PRO A C 1
ATOM 651 O O . PRO A 1 79 ? -3.971 -10.984 17.520 1.00 67.50 79 PRO A O 1
ATOM 654 N N . LEU A 1 80 ? -2.553 -11.938 16.064 1.00 65.69 80 LEU A N 1
ATOM 655 C CA . LEU A 1 80 ? -1.327 -11.377 16.639 1.00 65.69 80 LEU A CA 1
ATOM 656 C C . LEU A 1 80 ? -1.296 -9.839 16.629 1.00 65.69 80 LEU A C 1
ATOM 658 O O . LEU A 1 80 ? -0.591 -9.229 17.431 1.00 65.69 80 LEU A O 1
ATOM 662 N N . TYR A 1 81 ? -2.022 -9.216 15.704 1.00 64.19 81 TYR A N 1
ATOM 663 C CA . TYR A 1 81 ? -2.050 -7.771 15.505 1.00 64.19 81 TYR A CA 1
ATOM 664 C C . TYR A 1 81 ? -3.392 -7.135 15.860 1.00 64.19 81 TYR A C 1
ATOM 666 O O . TYR A 1 81 ? -3.542 -5.932 15.643 1.00 64.19 81 TYR A O 1
ATOM 674 N N . LYS A 1 82 ? -4.354 -7.899 16.392 1.00 66.94 82 LYS A N 1
ATOM 675 C CA . LYS A 1 82 ? -5.618 -7.332 16.864 1.00 66.94 82 LYS A CA 1
ATOM 676 C C . LYS A 1 82 ? -5.369 -6.473 18.100 1.00 66.94 82 LYS A C 1
ATOM 678 O O . LYS A 1 82 ? -4.690 -6.888 19.036 1.00 66.94 82 LYS A O 1
ATOM 683 N N . TYR A 1 83 ? -5.908 -5.262 18.072 1.00 65.06 83 TYR A N 1
ATOM 684 C CA . TYR A 1 83 ? -5.976 -4.393 19.233 1.00 65.06 83 TYR A CA 1
ATOM 685 C C . TYR A 1 83 ? -7.032 -4.961 20.189 1.00 65.06 83 TYR A C 1
ATOM 687 O O . TYR A 1 83 ? -8.227 -4.801 19.952 1.00 65.06 83 TYR A O 1
ATOM 695 N N . ASP A 1 84 ? -6.581 -5.683 21.216 1.00 59.41 84 ASP A N 1
ATOM 696 C CA . ASP A 1 84 ? -7.402 -5.998 22.384 1.00 59.41 84 ASP A CA 1
ATOM 697 C C . ASP A 1 84 ? -7.369 -4.775 23.306 1.00 59.41 84 ASP A C 1
ATOM 699 O O . ASP A 1 84 ? -6.301 -4.380 23.784 1.00 59.41 84 ASP A O 1
ATOM 703 N N . ASP A 1 85 ? -8.534 -4.164 23.519 1.00 51.16 85 ASP A N 1
ATOM 704 C CA . ASP A 1 85 ? -8.729 -3.133 24.536 1.00 51.16 85 ASP A CA 1
ATOM 705 C C . ASP A 1 85 ? -8.267 -3.676 25.902 1.00 51.16 85 ASP A C 1
ATOM 707 O O . ASP A 1 85 ? -8.853 -4.620 26.441 1.00 51.16 85 ASP A O 1
ATOM 711 N N . LEU A 1 86 ? -7.198 -3.087 26.451 1.00 46.94 86 LEU A N 1
ATOM 712 C CA . LEU A 1 86 ? -6.823 -3.204 27.866 1.00 46.94 86 LEU A CA 1
ATOM 713 C C . LEU A 1 86 ? -7.569 -2.160 28.698 1.00 46.94 86 LEU A C 1
ATOM 715 O O . LEU A 1 86 ? -7.540 -0.973 28.300 1.00 46.94 86 LEU A O 1
#

Secondary structure (DSSP, 8-state):
-HHHHTHHHHHH---HHHHHHHHHHHHHHHHHHHHHTSHHHHHHHHHH----EEEEEE-TTT--EEEEEEE-TT----GGG-----

Nearest PDB structures (foldseek):
  4o1k-assembly1_A  TM=9.628E-01  e=3.626E-05  Sordaria macrospora
  7cxy-assembly1_B  TM=9.644E-01  e=8.450E-05  Aspergillus fumigatus Af293
  7cxx-assembly1_B  TM=9.348E-01  e=1.969E-04  Aspergillus fumigatus Af293
  5bq1-assembly1_A  TM=9.178E-01  e=2.555E-04  Pseudomonas aeruginosa
  7cxx-assembly1_A  TM=9.355E-01  e=1.969E-04  Aspergillus fumigatus Af293

Foldseek 3Di:
DQCVVCVVVLVVPPDPVVSVVVSVLSVLQVVQLVVCLDPVLLVCLVVPQDDKTWRWDADPVPRDIDTSDTGGRPHDDDPVSHDDDD

Radius of gyration: 15.46 Å; Cα contacts (8 Å, |Δi|>4): 93; chains: 1; bounding box: 34×23×46 Å

Mean predicted aligned error: 5.85 Å

pLDDT: mean 86.39, std 10.32, range [46.94, 96.06]

Solvent-accessible surface area (backbone atoms only — not comparable to full-atom values): 5171 Å² total; per-residue (Å²): 110,60,68,72,77,43,38,71,70,43,67,70,42,81,51,63,70,61,29,52,53,49,52,51,49,52,44,39,41,52,49,49,54,55,50,55,56,33,65,71,45,47,52,32,20,74,77,66,55,35,70,66,46,76,23,71,46,76,39,88,88,78,73,47,75,41,83,68,35,78,43,60,42,66,62,88,66,62,76,94,56,54,84,72,90,126

Sequence (86 aa):
DVYRLHRGELDEIKDHPQRSDRLVELNVQEQVFNLAKTSIIQSTWQDEHRPDLHGWVYSLKNGIIKPVFEMQAGAELDPLYKYDDL